Protein AF-X1W0Y2-F1 (afdb_monomer_lite)

Organism: NCBI:txid412755

Structure (mmCIF, N/CA/C/O backbone):
data_AF-X1W0Y2-F1
#
_entry.id   AF-X1W0Y2-F1
#
loop_
_atom_site.group_PDB
_atom_site.id
_atom_site.type_symbol
_atom_site.label_atom_id
_atom_site.label_alt_id
_atom_site.label_comp_id
_atom_site.label_asym_id
_atom_site.label_entity_id
_atom_site.label_seq_id
_atom_site.pdbx_PDB_ins_code
_atom_site.Cartn_x
_atom_site.Cartn_y
_atom_site.Cartn_z
_atom_site.occupancy
_atom_site.B_iso_or_equiv
_atom_site.auth_seq_id
_atom_site.auth_comp_id
_atom_site.auth_asym_id
_atom_site.auth_atom_id
_atom_site.pdbx_PDB_model_num
ATOM 1 N N . THR A 1 1 ? 15.410 19.584 -6.137 1.00 40.75 1 THR A N 1
ATOM 2 C CA . THR A 1 1 ? 14.796 19.445 -7.475 1.00 40.75 1 THR A CA 1
ATOM 3 C C . THR A 1 1 ? 13.963 18.185 -7.456 1.00 40.75 1 THR A C 1
ATOM 5 O O . THR A 1 1 ? 14.490 17.145 -7.091 1.00 40.75 1 THR A O 1
ATOM 8 N N . MET A 1 2 ? 12.668 18.287 -7.753 1.00 47.97 2 MET A N 1
ATOM 9 C CA . MET A 1 2 ? 11.700 17.178 -7.833 1.00 47.97 2 MET A CA 1
ATOM 10 C C . MET A 1 2 ? 11.949 16.300 -9.077 1.00 47.97 2 MET A C 1
ATOM 12 O O . MET A 1 2 ? 11.047 16.033 -9.858 1.00 47.97 2 MET A O 1
ATOM 16 N N . THR A 1 3 ? 13.198 15.914 -9.336 1.00 49.66 3 THR A N 1
ATOM 17 C CA . THR A 1 3 ? 13.584 15.172 -10.548 1.00 49.66 3 THR A CA 1
ATOM 18 C C . THR A 1 3 ? 13.341 13.669 -10.441 1.00 49.66 3 THR A C 1
ATOM 20 O O . THR A 1 3 ? 13.522 12.967 -11.426 1.00 49.66 3 THR A O 1
ATOM 23 N N . PHE A 1 4 ? 12.924 13.174 -9.273 1.00 52.22 4 PHE A N 1
ATOM 24 C CA . PHE A 1 4 ? 12.672 11.752 -9.036 1.00 52.22 4 PHE A CA 1
ATOM 25 C C . PHE A 1 4 ? 11.253 11.482 -8.538 1.00 52.22 4 PHE A C 1
ATOM 27 O O . PHE A 1 4 ? 11.021 10.553 -7.777 1.00 52.22 4 PHE A O 1
ATOM 34 N N . VAL A 1 5 ? 10.274 12.274 -8.974 1.00 51.59 5 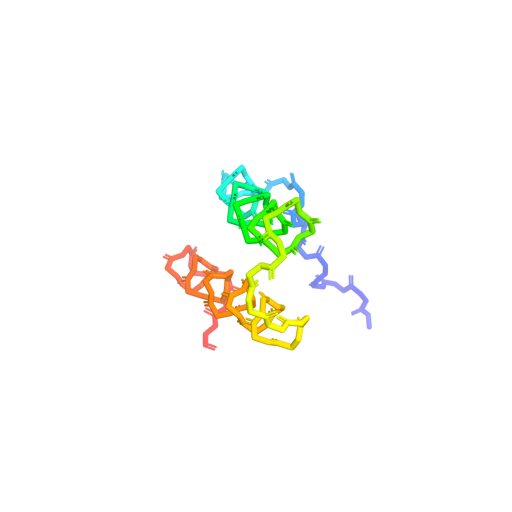VAL A N 1
ATOM 35 C CA . VAL A 1 5 ? 8.914 11.733 -9.029 1.00 51.59 5 VAL A CA 1
ATOM 36 C C . VAL A 1 5 ? 8.846 10.966 -10.342 1.00 51.59 5 VAL A C 1
ATOM 38 O O . VAL A 1 5 ? 8.396 11.494 -11.355 1.00 51.59 5 VAL A O 1
ATOM 41 N N . LYS A 1 6 ? 9.412 9.746 -10.347 1.00 59.62 6 LYS A N 1
ATOM 42 C CA . LYS A 1 6 ? 9.057 8.748 -11.364 1.00 59.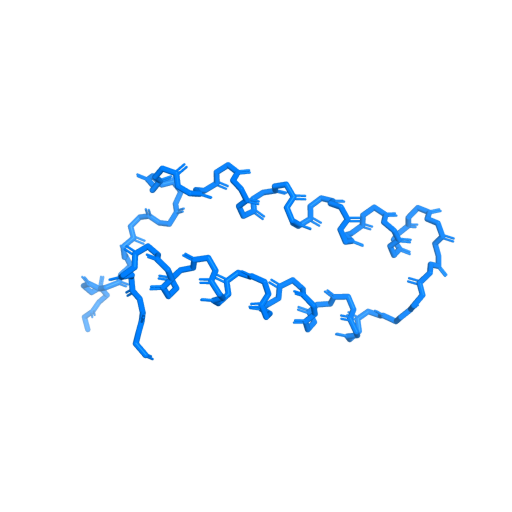62 6 LYS A CA 1
ATOM 43 C C . LYS A 1 6 ? 7.533 8.695 -11.343 1.00 59.62 6 LYS A C 1
ATOM 45 O O . LYS A 1 6 ? 6.960 8.639 -10.258 1.00 59.62 6 LYS A O 1
ATOM 50 N N . ASP A 1 7 ? 6.898 8.828 -12.500 1.00 68.19 7 ASP A N 1
ATOM 51 C CA . ASP A 1 7 ? 5.444 8.779 -12.605 1.00 68.19 7 ASP A CA 1
ATOM 52 C C . ASP A 1 7 ? 4.963 7.410 -12.114 1.00 68.19 7 ASP A C 1
ATOM 54 O O . ASP A 1 7 ? 4.992 6.419 -12.837 1.00 68.19 7 ASP A O 1
ATOM 58 N N . PHE A 1 8 ? 4.602 7.359 -10.837 1.00 65.00 8 PHE A N 1
ATOM 59 C CA . PHE A 1 8 ? 4.223 6.146 -10.127 1.00 65.00 8 PHE A CA 1
ATOM 60 C C . PHE A 1 8 ? 2.873 5.615 -10.608 1.00 65.00 8 PHE A C 1
ATOM 62 O O . PHE A 1 8 ? 2.570 4.446 -10.401 1.00 65.00 8 PHE A O 1
ATOM 69 N N . TRP A 1 9 ? 2.095 6.450 -11.304 1.00 70.69 9 TRP A N 1
ATOM 70 C CA . TRP A 1 9 ? 0.837 6.070 -11.936 1.00 70.69 9 TRP A CA 1
ATOM 71 C C . TRP A 1 9 ? 1.033 5.430 -13.319 1.00 70.69 9 TRP A C 1
ATOM 73 O O . TRP A 1 9 ? 0.080 4.885 -13.871 1.00 70.69 9 TRP A O 1
ATOM 83 N N . ASN A 1 10 ? 2.240 5.504 -13.892 1.00 81.69 10 ASN A N 1
ATOM 84 C CA . ASN A 1 10 ? 2.524 5.077 -15.266 1.00 81.69 10 ASN A CA 1
ATOM 85 C C . ASN A 1 10 ? 3.591 3.968 -15.360 1.00 81.69 10 ASN A C 1
ATOM 87 O O . ASN A 1 10 ? 4.220 3.794 -16.405 1.00 81.69 10 ASN A O 1
ATOM 91 N N . ILE A 1 11 ? 3.814 3.221 -14.276 1.00 85.06 11 ILE A N 1
ATOM 92 C CA . ILE A 1 11 ? 4.633 2.000 -14.295 1.00 85.06 11 ILE A CA 1
ATOM 93 C C . ILE A 1 11 ? 3.747 0.769 -14.562 1.00 85.06 11 ILE A C 1
ATOM 95 O O . ILE A 1 11 ? 2.590 0.766 -14.129 1.00 85.06 11 ILE A O 1
ATOM 99 N N . PRO A 1 12 ? 4.244 -0.273 -15.260 1.00 89.69 12 PRO A N 1
ATOM 100 C CA . PRO A 1 12 ? 3.486 -1.508 -15.496 1.00 89.69 12 PRO A CA 1
ATOM 101 C C . PRO A 1 12 ? 2.896 -2.130 -14.218 1.00 89.69 12 PRO A C 1
ATOM 103 O O . PRO A 1 12 ? 1.788 -2.662 -14.236 1.00 89.69 12 PRO A O 1
ATOM 106 N N . GLU A 1 13 ? 3.614 -2.002 -13.107 1.00 93.00 13 GLU A N 1
ATOM 107 C CA . GLU A 1 13 ? 3.313 -2.579 -11.797 1.00 93.00 13 GLU A CA 1
ATOM 108 C C . GLU A 1 13 ? 2.242 -1.787 -11.032 1.00 93.00 13 GLU A C 1
ATOM 110 O O . GLU A 1 13 ? 1.727 -2.253 -10.020 1.00 93.00 13 GLU A O 1
ATOM 115 N N . TYR A 1 14 ? 1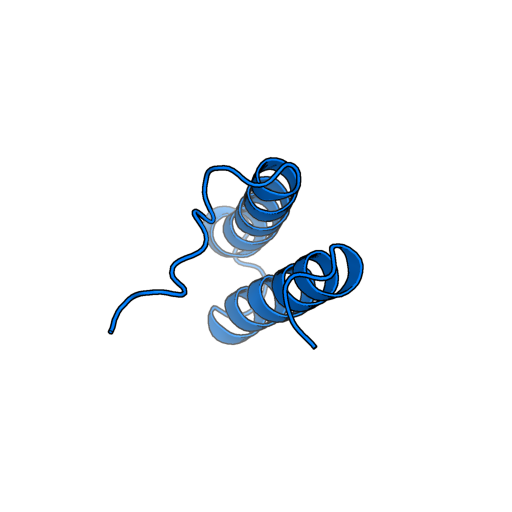.839 -0.604 -11.506 1.00 91.00 14 TYR A N 1
ATOM 116 C CA . TYR A 1 14 ? 0.870 0.236 -10.798 1.00 91.00 14 TYR A CA 1
ATOM 117 C C . TYR A 1 14 ? -0.479 -0.478 -10.582 1.00 91.00 14 TYR A C 1
ATOM 119 O O . TYR A 1 14 ? -1.113 -0.318 -9.538 1.00 91.00 14 TYR A O 1
ATOM 127 N N . GLY A 1 15 ? -0.895 -1.331 -11.526 1.00 93.69 15 GLY A N 1
ATOM 128 C CA . GLY A 1 15 ? -2.091 -2.163 -11.364 1.00 93.69 15 GLY A CA 1
ATOM 129 C C . GLY A 1 15 ? -1.990 -3.161 -10.203 1.00 93.69 15 GLY A C 1
ATOM 130 O O . GLY A 1 15 ? -2.979 -3.387 -9.507 1.00 93.69 15 GLY A O 1
ATOM 131 N N . GLU A 1 16 ? -0.801 -3.711 -9.957 1.00 95.06 16 GLU A N 1
ATOM 132 C CA . GLU A 1 16 ? -0.526 -4.607 -8.827 1.00 95.06 16 GLU A CA 1
ATOM 133 C C . GLU A 1 16 ? -0.527 -3.835 -7.502 1.00 95.06 16 GLU A C 1
ATOM 135 O O . GLU A 1 16 ? -1.198 -4.235 -6.552 1.00 95.06 16 GLU A O 1
ATOM 140 N N . LEU A 1 17 ? 0.102 -2.654 -7.464 1.00 94.50 17 LEU A N 1
ATOM 141 C CA . LEU A 1 17 ? 0.073 -1.775 -6.288 1.00 94.50 17 LEU A CA 1
ATOM 142 C C . LEU A 1 17 ? -1.366 -1.392 -5.887 1.00 94.50 17 LEU A C 1
ATOM 144 O O . LEU A 1 17 ? -1.702 -1.339 -4.695 1.00 94.50 17 LEU A O 1
ATOM 148 N N . MET A 1 18 ? -2.235 -1.153 -6.876 1.00 95.12 18 MET A N 1
ATOM 149 C CA . MET A 1 18 ? -3.658 -0.902 -6.646 1.00 95.12 18 MET A CA 1
ATOM 150 C C . MET A 1 18 ? -4.380 -2.118 -6.058 1.00 95.12 18 MET A C 1
ATOM 152 O O . MET A 1 18 ? -5.162 -1.948 -5.125 1.00 95.12 18 MET A O 1
ATOM 156 N N . GLU A 1 19 ? -4.142 -3.323 -6.579 1.00 97.19 19 GLU A N 1
ATOM 157 C CA . GLU A 1 19 ? -4.757 -4.554 -6.058 1.00 97.19 19 GLU A CA 1
ATOM 158 C C . GLU A 1 19 ? -4.400 -4.769 -4.585 1.00 97.19 19 GLU A C 1
ATOM 160 O O . GLU A 1 19 ? -5.306 -4.917 -3.761 1.00 97.19 19 GLU A O 1
ATOM 165 N N . ILE A 1 20 ? -3.110 -4.660 -4.250 1.00 97.25 20 ILE A N 1
ATOM 166 C CA . ILE A 1 20 ? -2.587 -4.809 -2.884 1.00 97.25 20 ILE A CA 1
ATOM 167 C C . ILE A 1 20 ? -3.304 -3.847 -1.936 1.00 97.25 20 ILE A C 1
ATOM 169 O O . ILE A 1 20 ? -3.813 -4.242 -0.884 1.00 97.25 20 ILE A O 1
ATOM 173 N N . THR A 1 21 ? -3.399 -2.579 -2.341 1.00 96.75 21 THR A N 1
ATOM 174 C CA . THR A 1 21 ? -4.073 -1.540 -1.557 1.00 96.75 21 THR A CA 1
ATOM 175 C C . THR A 1 21 ? -5.537 -1.900 -1.311 1.00 96.75 21 THR A C 1
ATOM 177 O O . THR A 1 21 ? -6.011 -1.837 -0.177 1.00 96.75 21 THR A O 1
ATOM 180 N N . GLN A 1 22 ? -6.259 -2.312 -2.354 1.00 97.19 22 GLN A N 1
ATOM 181 C CA . GLN A 1 22 ? -7.685 -2.620 -2.248 1.00 97.19 22 GLN A CA 1
ATOM 182 C C . GLN A 1 22 ? -7.950 -3.854 -1.386 1.00 97.19 22 GLN A C 1
ATOM 184 O O . GLN A 1 22 ? -8.890 -3.840 -0.593 1.00 97.19 22 GLN A O 1
ATOM 189 N N . ARG A 1 23 ? -7.120 -4.894 -1.492 1.00 97.56 23 ARG A N 1
ATOM 190 C CA . ARG A 1 23 ? -7.231 -6.107 -0.675 1.00 97.56 23 ARG A CA 1
ATOM 191 C C . ARG A 1 23 ? -7.077 -5.799 0.814 1.00 97.56 23 ARG A C 1
ATOM 193 O O . ARG A 1 23 ? -7.936 -6.183 1.610 1.00 97.56 23 ARG A O 1
ATOM 200 N N . HIS A 1 24 ? -6.030 -5.065 1.183 1.00 97.81 24 HIS A N 1
ATOM 201 C CA . HIS A 1 24 ? -5.753 -4.711 2.579 1.00 97.81 24 HIS A CA 1
ATOM 202 C C . HIS A 1 24 ? -6.781 -3.739 3.152 1.00 97.81 24 HIS A C 1
ATOM 204 O O . HIS A 1 24 ? -7.328 -3.976 4.229 1.00 97.81 24 HIS A O 1
ATOM 210 N N . LEU A 1 25 ? -7.123 -2.682 2.411 1.00 97.19 25 LEU A N 1
ATOM 211 C CA . LEU A 1 25 ? -8.131 -1.725 2.865 1.00 97.19 25 LEU A CA 1
ATOM 212 C C . LEU A 1 25 ? -9.526 -2.348 2.951 1.00 97.19 25 LEU A C 1
ATOM 214 O O . LEU A 1 25 ? -10.268 -2.014 3.871 1.00 97.19 25 LEU A O 1
ATOM 218 N N . SER A 1 26 ? -9.892 -3.260 2.043 1.00 97.31 26 SER A N 1
ATOM 219 C CA . SER A 1 26 ? -11.167 -3.981 2.126 1.00 97.31 26 SER A CA 1
ATOM 220 C C . SER A 1 26 ? -11.239 -4.829 3.396 1.00 97.31 26 SER A C 1
ATOM 222 O O . SER A 1 26 ? -12.220 -4.731 4.131 1.00 97.31 26 SER A O 1
ATOM 224 N N . SER A 1 27 ? -10.188 -5.600 3.694 1.00 97.25 27 SER A N 1
ATOM 225 C CA . SER A 1 27 ? -10.099 -6.406 4.921 1.00 97.25 27 SER A CA 1
ATOM 226 C C . SER A 1 27 ? -10.253 -5.544 6.184 1.00 97.25 27 SER A C 1
ATOM 228 O O . SER A 1 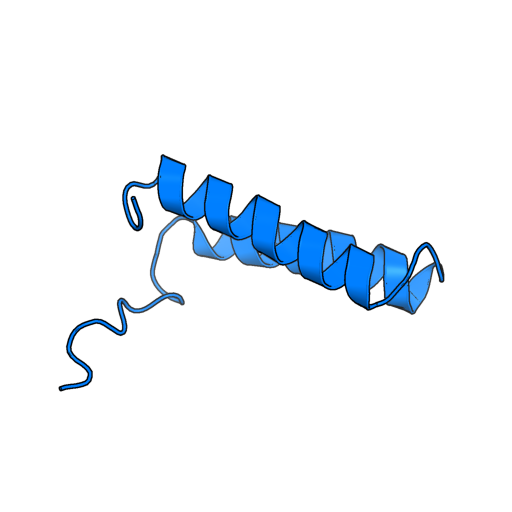27 ? -11.074 -5.824 7.059 1.00 97.25 27 SER A O 1
ATOM 230 N N . PHE A 1 28 ? -9.546 -4.415 6.253 1.00 97.81 28 PHE A N 1
ATOM 231 C CA . PHE A 1 28 ? -9.614 -3.545 7.424 1.00 97.81 28 PHE A CA 1
ATOM 232 C C . PHE A 1 28 ? -10.946 -2.789 7.547 1.00 97.81 28 PHE A C 1
ATOM 234 O O . PHE A 1 28 ? -11.572 -2.796 8.605 1.00 97.81 28 PHE A O 1
ATOM 241 N N . ILE A 1 29 ? -11.401 -2.127 6.479 1.00 96.81 29 ILE A N 1
ATOM 242 C CA . ILE A 1 29 ? -12.552 -1.211 6.532 1.00 96.81 29 ILE A CA 1
ATOM 243 C C . ILE A 1 29 ? -13.879 -1.971 6.513 1.00 96.81 29 ILE A C 1
ATOM 245 O O . ILE A 1 29 ? -14.810 -1.592 7.225 1.00 96.81 29 ILE A O 1
ATOM 249 N N . VAL A 1 30 ? -13.995 -2.998 5.668 1.00 96.44 30 VAL A N 1
ATOM 250 C CA . VAL A 1 30 ? -15.261 -3.716 5.460 1.00 96.44 30 VAL A CA 1
ATOM 251 C C . VAL A 1 30 ? -15.404 -4.856 6.458 1.00 96.44 30 VAL A C 1
ATOM 253 O O . VAL A 1 30 ? -16.471 -5.015 7.047 1.00 96.44 30 VAL A O 1
ATOM 256 N N . GLU A 1 31 ? -14.344 -5.638 6.662 1.00 96.19 31 GLU A N 1
ATOM 257 C CA . GLU A 1 31 ? -14.393 -6.820 7.531 1.00 96.19 31 GLU A CA 1
ATOM 258 C C . GLU A 1 31 ? -14.015 -6.499 8.985 1.00 96.19 31 GLU A C 1
ATOM 260 O O . GLU A 1 31 ? -14.366 -7.257 9.890 1.00 96.19 31 GLU A O 1
ATOM 265 N N . GLY A 1 32 ? -13.358 -5.360 9.233 1.00 95.75 32 GLY A N 1
ATOM 266 C CA . GLY A 1 32 ? -12.955 -4.941 10.578 1.00 95.75 32 GLY A CA 1
ATOM 267 C C . GLY A 1 32 ? -11.801 -5.769 11.147 1.00 95.75 32 GLY A C 1
ATOM 268 O O . GLY A 1 32 ? -11.712 -5.933 12.365 1.00 95.75 32 GLY A O 1
ATOM 269 N N . VAL A 1 33 ? -10.955 -6.336 10.282 1.00 95.38 33 VAL A N 1
ATOM 270 C CA . VAL A 1 33 ? -9.853 -7.227 10.669 1.00 95.38 33 VAL A CA 1
ATOM 271 C C . VAL A 1 33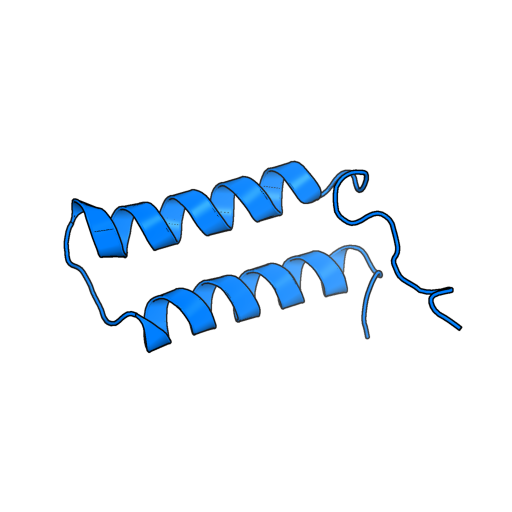 ? -8.551 -6.443 10.836 1.00 95.38 33 VAL A C 1
ATOM 273 O O . VAL A 1 33 ? -8.169 -5.663 9.968 1.00 95.38 33 VAL A O 1
ATOM 276 N N . GLY A 1 34 ? -7.838 -6.699 11.937 1.00 93.69 34 GLY A N 1
ATOM 277 C CA . GLY A 1 34 ? -6.537 -6.086 12.226 1.00 93.69 34 GLY A CA 1
ATOM 278 C C . GLY A 1 34 ? -6.628 -4.621 12.659 1.00 93.69 34 GLY A C 1
ATOM 279 O O . GLY A 1 34 ? -7.694 -4.103 13.002 1.00 93.69 34 GLY A O 1
ATOM 280 N N . THR A 1 35 ? -5.481 -3.948 12.680 1.00 97.19 35 THR A N 1
ATOM 281 C CA . THR A 1 35 ? -5.373 -2.520 12.999 1.00 97.19 35 THR A CA 1
ATOM 282 C C . THR A 1 35 ? -5.027 -1.685 11.770 1.00 97.19 35 THR A C 1
ATOM 284 O O . THR A 1 35 ? -4.503 -2.182 10.771 1.00 97.19 35 THR A O 1
ATOM 287 N N . ALA A 1 36 ? -5.284 -0.377 11.859 1.00 96.31 36 ALA A N 1
ATOM 288 C CA . ALA A 1 36 ? -4.895 0.560 10.810 1.00 96.31 36 ALA A CA 1
ATOM 289 C C . ALA A 1 36 ? -3.374 0.551 10.581 1.00 96.31 36 ALA A C 1
ATOM 291 O O . ALA A 1 36 ? -2.931 0.604 9.441 1.00 96.31 36 ALA A O 1
ATOM 292 N N . GLU A 1 37 ? -2.580 0.452 11.651 1.00 97.50 37 GLU A N 1
ATOM 293 C CA . GLU A 1 37 ? -1.118 0.395 11.559 1.00 97.50 37 GLU A CA 1
ATOM 294 C C . GLU A 1 37 ? -0.648 -0.873 10.840 1.00 97.50 37 GLU A C 1
ATOM 296 O O . GLU A 1 37 ? 0.093 -0.771 9.868 1.00 97.50 37 GLU A O 1
ATOM 301 N N . GLU A 1 38 ? -1.130 -2.051 11.244 1.00 97.12 38 GLU A N 1
ATOM 302 C CA . GLU A 1 38 ? -0.780 -3.321 10.586 1.00 97.12 38 GLU A CA 1
ATOM 303 C C . GLU A 1 38 ? -1.174 -3.323 9.106 1.00 97.12 38 GLU A C 1
ATOM 305 O O . GLU A 1 38 ? -0.387 -3.736 8.261 1.00 97.12 38 GLU A O 1
ATOM 310 N N . THR A 1 39 ? -2.363 -2.808 8.785 1.00 97.88 39 THR A N 1
ATOM 311 C CA . THR A 1 39 ? -2.858 -2.716 7.404 1.00 97.88 39 THR A CA 1
ATOM 312 C C . THR A 1 39 ? -1.957 -1.826 6.552 1.00 97.88 39 THR A C 1
ATOM 314 O O . THR A 1 39 ? -1.563 -2.204 5.451 1.00 97.88 39 THR A O 1
ATOM 317 N N . MET A 1 40 ? -1.603 -0.642 7.060 1.00 97.81 40 MET A N 1
ATOM 318 C CA . MET A 1 40 ? -0.748 0.297 6.333 1.00 97.81 40 MET A CA 1
ATOM 319 C C . MET A 1 40 ? 0.690 -0.214 6.207 1.00 97.81 40 MET A C 1
ATOM 321 O O . MET A 1 40 ? 1.295 -0.040 5.151 1.00 97.81 40 MET A O 1
ATOM 325 N N . ASN A 1 41 ? 1.218 -0.873 7.243 1.00 98.19 41 ASN A N 1
ATOM 326 C CA . ASN A 1 41 ? 2.541 -1.494 7.206 1.00 98.19 41 ASN A CA 1
ATOM 327 C C . ASN A 1 41 ? 2.587 -2.633 6.179 1.00 98.19 41 ASN A C 1
ATOM 329 O O . ASN A 1 41 ? 3.514 -2.674 5.378 1.00 98.19 41 ASN A O 1
ATOM 333 N N . ALA A 1 42 ? 1.563 -3.490 6.128 1.00 97.88 42 ALA A N 1
ATOM 334 C CA . ALA A 1 42 ? 1.489 -4.578 5.154 1.00 97.88 42 ALA A CA 1
ATOM 335 C C . ALA A 1 42 ? 1.431 -4.063 3.705 1.00 97.88 42 ALA A C 1
ATOM 337 O O . ALA A 1 42 ? 2.139 -4.576 2.841 1.00 97.88 42 ALA A O 1
ATOM 338 N N . ILE A 1 43 ? 0.642 -3.012 3.437 1.00 97.62 43 ILE A N 1
ATOM 339 C CA . ILE A 1 43 ? 0.624 -2.360 2.116 1.00 97.62 43 ILE A CA 1
ATOM 340 C C . ILE A 1 43 ? 2.020 -1.832 1.764 1.00 97.62 43 ILE A C 1
ATOM 342 O O . ILE A 1 43 ? 2.486 -2.043 0.648 1.00 97.62 43 ILE A O 1
ATOM 346 N N . ALA A 1 44 ? 2.687 -1.155 2.704 1.00 96.62 44 ALA A N 1
ATOM 347 C CA . ALA A 1 44 ? 4.005 -0.576 2.469 1.00 96.62 44 ALA A CA 1
ATOM 348 C C . ALA A 1 44 ? 5.077 -1.644 2.204 1.00 96.62 44 ALA A C 1
ATOM 350 O O . ALA A 1 44 ? 5.874 -1.473 1.287 1.00 96.62 44 ALA A O 1
ATOM 351 N N . GLU A 1 45 ? 5.080 -2.741 2.965 1.00 97.62 45 GLU A N 1
ATOM 352 C CA . GLU A 1 45 ? 6.006 -3.866 2.776 1.00 97.62 45 GLU A CA 1
ATOM 353 C C . GLU A 1 45 ? 5.806 -4.543 1.415 1.00 97.62 45 GLU A C 1
ATOM 355 O O . GLU A 1 45 ? 6.773 -4.770 0.689 1.00 97.62 45 GLU A O 1
ATOM 360 N N . GLU A 1 46 ? 4.558 -4.819 1.027 1.00 97.44 46 GLU A N 1
ATOM 361 C CA . GLU A 1 46 ? 4.271 -5.435 -0.271 1.00 97.44 46 GLU A CA 1
ATOM 362 C C . GLU A 1 46 ? 4.592 -4.487 -1.440 1.00 97.44 46 GLU A C 1
ATOM 364 O O . GLU A 1 46 ? 5.162 -4.914 -2.444 1.00 97.44 46 GLU A O 1
ATOM 369 N N . HIS A 1 47 ? 4.294 -3.189 -1.315 1.00 95.31 47 HIS A N 1
ATOM 370 C CA . HIS A 1 47 ? 4.671 -2.192 -2.326 1.00 95.31 47 HIS A CA 1
ATOM 371 C C . HIS A 1 47 ? 6.188 -2.050 -2.461 1.00 95.31 47 HIS A C 1
ATOM 373 O O . HIS A 1 47 ? 6.688 -1.962 -3.581 1.00 95.31 47 HIS A O 1
ATOM 379 N N . ASP A 1 48 ? 6.922 -2.033 -1.347 1.00 94.75 48 ASP A N 1
ATOM 380 C CA . ASP A 1 48 ? 8.386 -1.979 -1.348 1.00 94.75 48 ASP A CA 1
ATOM 381 C C . ASP A 1 48 ? 8.973 -3.206 -2.062 1.00 94.75 48 ASP A C 1
ATOM 383 O O . ASP A 1 48 ? 9.825 -3.048 -2.935 1.00 94.75 48 ASP A O 1
ATOM 387 N N . GLN A 1 49 ? 8.441 -4.405 -1.802 1.00 95.81 49 GLN A N 1
ATOM 388 C CA . GLN A 1 49 ? 8.855 -5.627 -2.493 1.00 95.81 49 GLN A CA 1
ATOM 389 C C . GLN A 1 49 ? 8.620 -5.548 -4.010 1.00 95.81 49 GLN A C 1
ATOM 391 O O . GLN A 1 49 ? 9.555 -5.771 -4.780 1.00 95.81 49 GLN A O 1
ATOM 396 N N . VAL A 1 50 ? 7.417 -5.158 -4.450 1.00 94.38 50 VAL A N 1
ATOM 397 C CA . VAL A 1 50 ? 7.087 -5.008 -5.882 1.00 94.38 50 VAL A CA 1
ATOM 398 C C . VAL A 1 50 ? 8.028 -4.010 -6.560 1.00 94.38 50 VAL A C 1
ATOM 400 O O . VAL A 1 50 ? 8.553 -4.259 -7.646 1.00 94.38 50 VAL A O 1
ATOM 403 N N . LEU A 1 51 ? 8.286 -2.873 -5.913 1.00 92.00 51 LEU A N 1
ATOM 404 C CA . LEU A 1 51 ? 9.144 -1.831 -6.470 1.00 92.00 51 LEU A CA 1
ATOM 405 C C . LEU A 1 51 ? 10.631 -2.225 -6.483 1.00 92.00 51 LEU A C 1
ATOM 407 O O . LEU A 1 51 ? 11.347 -1.797 -7.395 1.00 92.00 51 LEU A O 1
ATOM 411 N N . ARG A 1 52 ? 11.102 -3.029 -5.519 1.00 92.88 52 ARG A N 1
ATOM 412 C CA . ARG A 1 52 ? 12.450 -3.628 -5.542 1.00 92.88 52 ARG A CA 1
ATOM 413 C C . ARG A 1 52 ? 12.587 -4.634 -6.675 1.00 92.88 52 ARG A C 1
ATOM 415 O O . ARG A 1 52 ? 13.549 -4.552 -7.437 1.00 92.88 52 ARG A O 1
ATOM 422 N N . ASP A 1 53 ? 11.610 -5.522 -6.834 1.00 93.25 53 ASP A N 1
ATOM 423 C CA . ASP A 1 53 ? 11.618 -6.553 -7.877 1.00 93.25 53 ASP A CA 1
ATOM 424 C C . ASP A 1 53 ? 11.57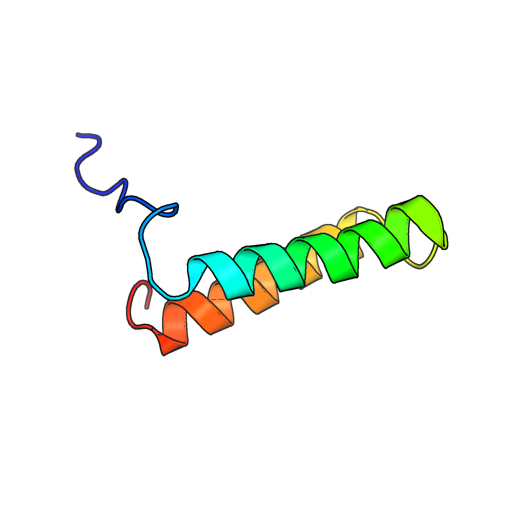4 -5.945 -9.287 1.00 93.25 53 ASP A C 1
ATOM 426 O O . ASP A 1 53 ? 12.243 -6.428 -10.203 1.00 93.25 53 ASP A O 1
ATOM 430 N N . ALA A 1 54 ? 10.871 -4.823 -9.449 1.00 90.75 54 ALA A N 1
ATOM 431 C CA . ALA A 1 54 ? 10.852 -4.041 -10.684 1.00 90.75 54 ALA A CA 1
ATOM 432 C C . ALA A 1 54 ? 12.104 -3.156 -10.891 1.00 90.75 54 ALA A C 1
ATOM 434 O O . ALA A 1 54 ? 12.250 -2.505 -11.930 1.00 90.75 54 ALA A O 1
ATOM 435 N N . GLY A 1 55 ? 13.028 -3.111 -9.924 1.00 90.06 55 GLY A N 1
ATOM 436 C CA . GLY A 1 55 ? 14.275 -2.344 -10.006 1.00 90.06 55 GLY A CA 1
ATOM 437 C C . GLY A 1 55 ? 14.094 -0.828 -9.873 1.00 90.06 55 GLY A C 1
ATOM 438 O O . GLY A 1 55 ? 14.934 -0.049 -10.338 1.00 90.06 55 GLY A O 1
ATOM 439 N N . TYR A 1 56 ? 12.991 -0.371 -9.273 1.00 85.75 56 TYR A N 1
ATOM 440 C CA . TYR A 1 56 ? 12.747 1.054 -9.050 1.00 85.75 56 TYR A CA 1
ATOM 441 C C . TYR A 1 56 ? 13.458 1.605 -7.813 1.00 85.75 56 TYR A C 1
ATOM 443 O O . TYR A 1 56 ? 13.800 2.797 -7.836 1.00 85.75 56 TYR A O 1
ATOM 451 N N . ILE A 1 57 ? 13.666 0.765 -6.792 1.00 84.19 57 ILE A N 1
ATOM 452 C CA . ILE A 1 57 ? 14.281 1.082 -5.493 1.00 84.19 57 ILE A CA 1
ATOM 453 C C . ILE A 1 57 ? 15.248 -0.041 -5.054 1.00 84.19 57 ILE A C 1
ATOM 455 O O . ILE A 1 57 ? 15.054 -1.192 -5.434 1.00 84.19 57 ILE A O 1
ATOM 459 N N . GLU A 1 58 ? 16.292 0.311 -4.290 1.00 77.06 58 GLU A N 1
ATOM 460 C CA . GLU A 1 58 ? 17.385 -0.575 -3.818 1.00 77.06 58 GLU A CA 1
ATOM 461 C C . GLU A 1 58 ? 17.426 -0.736 -2.300 1.00 77.06 58 GLU A C 1
ATOM 463 O O . GLU A 1 58 ? 16.895 0.128 -1.560 1.00 77.06 58 GLU A O 1
#

Secondary structure (DSSP, 8-state):
--TT---TTSSTTHHHHHHHHHHHHHIIIII--S-HHHHHHHHHHHHHHHHHHTTS--

Radius of gyration: 13.09 Å; chains: 1; bounding box: 33×27×28 Å

Sequence (58 aa):
TMTFVKDFWNIPEYGELMEITQRHLSSFIVEGVGTAEETMNAIAEEHDQVLRDAGYIE

Foldseek 3Di:
DPPPPPVCCPDPCNVVLVVLLCVLCCCCVVVVDDDPVVSVVSSVVVVVVSCVVVVNHD

pLDDT: mean 88.4, std 14.92, range [40.75, 98.19]